Protein AF-A0A3C1TDK4-F1 (afdb_monomer)

Foldseek 3Di:
DDPDVVCDCVVVVVVVVVVVVVVQVVVVVVCVVVVHPDRPVCVLVVVVCVVDVDDDPVRSCVVVVPD

Solvent-accessible surface area (backbone atoms only — not comparable to full-atom values): 4087 Å² total; per-residue (Å²): 133,56,77,65,69,74,49,51,72,56,53,55,55,55,50,52,50,52,51,51,55,50,52,46,52,55,50,33,48,56,26,53,78,70,70,43,98,57,63,55,87,49,45,68,62,53,49,54,54,76,76,34,99,75,77,54,74,64,59,51,30,61,75,67,71,74,113

Structure (mmCIF, N/CA/C/O backbone):
data_AF-A0A3C1TDK4-F1
#
_entry.id   AF-A0A3C1TDK4-F1
#
loop_
_atom_site.group_PDB
_atom_site.id
_atom_site.type_symbol
_atom_site.label_atom_id
_atom_site.label_alt_id
_atom_site.label_comp_id
_atom_site.label_asym_id
_atom_site.label_entity_id
_atom_site.label_seq_id
_atom_site.pdbx_PDB_ins_code
_atom_site.Cartn_x
_atom_site.Cartn_y
_atom_site.Cartn_z
_atom_site.occupancy
_atom_site.B_iso_or_equiv
_atom_site.auth_seq_id
_atom_site.auth_comp_id
_atom_site.auth_asym_id
_atom_site.auth_atom_id
_atom_site.pdbx_PDB_model_num
ATOM 1 N N . MET A 1 1 ? 18.699 -5.333 -31.703 1.00 58.75 1 MET A N 1
ATOM 2 C CA . MET A 1 1 ? 18.432 -4.948 -30.300 1.00 58.75 1 MET A CA 1
ATOM 3 C C . MET A 1 1 ? 16.942 -5.083 -30.032 1.00 58.75 1 MET A C 1
ATOM 5 O O . MET A 1 1 ? 16.160 -4.438 -30.727 1.00 58.75 1 MET A O 1
ATOM 9 N N . ASN A 1 2 ? 16.542 -5.975 -29.125 1.00 83.44 2 ASN A N 1
ATOM 10 C CA . ASN A 1 2 ? 15.127 -6.224 -28.832 1.00 83.44 2 ASN A CA 1
ATOM 11 C C . ASN A 1 2 ? 14.510 -5.060 -28.023 1.00 83.44 2 ASN A C 1
ATOM 13 O O . ASN A 1 2 ? 15.227 -4.222 -27.474 1.00 83.44 2 ASN A O 1
ATOM 17 N N . PHE A 1 3 ? 13.175 -4.982 -27.982 1.00 80.75 3 PHE A N 1
ATOM 18 C CA . PHE A 1 3 ? 12.439 -3.929 -27.264 1.00 80.75 3 PHE A CA 1
ATOM 19 C C . PHE A 1 3 ? 12.890 -3.799 -25.801 1.00 80.75 3 PHE A C 1
ATOM 21 O O . PHE A 1 3 ? 13.052 -2.689 -25.299 1.00 80.75 3 PHE A O 1
ATOM 28 N N . TYR A 1 4 ? 13.187 -4.928 -25.150 1.00 80.56 4 TYR A N 1
ATOM 29 C CA . TYR A 1 4 ? 13.620 -4.936 -23.760 1.00 80.56 4 TYR A CA 1
ATOM 30 C C . TYR A 1 4 ? 15.030 -4.348 -23.563 1.00 80.56 4 TYR A C 1
ATOM 32 O O . TYR A 1 4 ? 15.262 -3.556 -22.657 1.00 80.56 4 TYR A O 1
ATOM 40 N N . GLN A 1 5 ? 15.964 -4.659 -24.458 1.00 79.56 5 GLN A N 1
ATOM 41 C CA . GLN A 1 5 ? 17.322 -4.112 -24.457 1.00 79.56 5 GLN A CA 1
ATOM 42 C C . GLN A 1 5 ? 17.330 -2.597 -24.693 1.00 79.56 5 GLN A C 1
ATOM 44 O O . GLN A 1 5 ? 18.179 -1.908 -24.142 1.00 79.56 5 GLN A O 1
ATO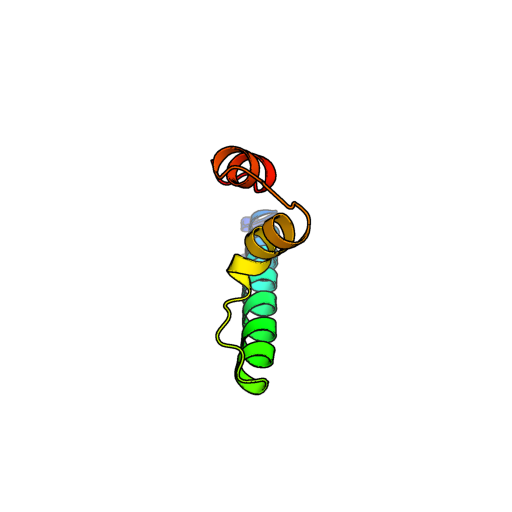M 49 N N . LYS A 1 6 ? 16.377 -2.065 -25.475 1.00 84.50 6 LYS A N 1
ATOM 50 C CA . LYS A 1 6 ? 16.238 -0.613 -25.694 1.00 84.50 6 LYS A CA 1
ATOM 51 C C . LYS A 1 6 ? 15.747 0.134 -24.453 1.00 84.50 6 LYS A C 1
ATOM 53 O O . LYS A 1 6 ? 16.119 1.283 -24.259 1.00 84.50 6 LYS A O 1
ATOM 58 N N . LEU A 1 7 ? 14.901 -0.500 -23.644 1.00 85.50 7 LEU A N 1
ATOM 59 C CA . LEU A 1 7 ? 14.341 0.107 -22.435 1.00 85.50 7 LEU A CA 1
ATOM 60 C C . LEU A 1 7 ? 15.275 -0.001 -21.222 1.00 85.50 7 LEU A C 1
ATOM 62 O O . LEU A 1 7 ? 15.157 0.800 -20.295 1.00 85.50 7 LEU A O 1
ATOM 66 N N . GLY A 1 8 ? 16.194 -0.972 -21.211 1.00 85.81 8 GLY A N 1
ATOM 67 C CA . GLY A 1 8 ? 17.191 -1.126 -20.151 1.00 85.81 8 GLY A CA 1
ATOM 68 C C . GLY A 1 8 ? 16.564 -1.160 -18.751 1.00 85.81 8 GLY A C 1
ATOM 69 O O . GLY A 1 8 ? 15.629 -1.919 -18.492 1.00 85.81 8 GLY A O 1
ATOM 70 N N . GLY A 1 9 ? 17.052 -0.306 -17.848 1.00 84.38 9 GLY A N 1
ATOM 71 C CA . GLY A 1 9 ? 16.574 -0.221 -16.462 1.00 84.38 9 GLY A CA 1
ATOM 72 C C . GLY A 1 9 ? 15.123 0.252 -16.294 1.00 84.38 9 GLY A C 1
ATOM 73 O O . GLY A 1 9 ? 14.517 -0.017 -15.260 1.00 84.38 9 GLY A O 1
ATOM 74 N N . LEU A 1 10 ? 14.512 0.883 -17.305 1.00 87.88 10 LEU A N 1
ATOM 75 C CA . LEU A 1 10 ? 13.126 1.373 -17.217 1.00 87.88 10 LEU A CA 1
ATOM 76 C C . LEU A 1 10 ? 12.108 0.235 -17.062 1.00 87.88 10 LEU A C 1
ATOM 78 O O . LEU A 1 10 ? 11.051 0.409 -16.451 1.00 87.88 10 LEU A O 1
ATOM 82 N N . ILE A 1 11 ? 12.436 -0.957 -17.569 1.00 90.69 11 ILE A N 1
ATOM 83 C CA . ILE A 1 11 ? 11.604 -2.149 -17.377 1.00 90.69 11 ILE A CA 1
ATOM 84 C C . ILE A 1 11 ? 11.501 -2.500 -15.902 1.00 90.69 11 ILE A C 1
ATOM 86 O O . ILE A 1 11 ? 10.420 -2.876 -15.457 1.00 90.69 11 ILE A O 1
ATOM 90 N N . LEU A 1 12 ? 12.592 -2.367 -15.145 1.00 91.88 12 LEU A N 1
ATOM 91 C CA . LEU A 1 12 ? 12.590 -2.691 -13.724 1.00 91.88 12 LEU A CA 1
ATOM 92 C C . LEU A 1 12 ? 11.587 -1.808 -12.981 1.00 91.88 12 LEU A C 1
ATOM 94 O O . LEU A 1 12 ? 10.716 -2.336 -12.296 1.00 91.88 12 LEU A O 1
ATOM 98 N N . GLY A 1 13 ? 11.628 -0.491 -13.205 1.00 91.62 13 GLY A N 1
ATOM 99 C CA . GLY A 1 13 ? 10.666 0.444 -12.616 1.00 91.62 13 GLY A CA 1
ATOM 100 C C . GLY A 1 13 ? 9.215 0.099 -12.969 1.00 91.62 13 GLY A C 1
ATOM 101 O O . GLY A 1 13 ? 8.360 0.023 -12.088 1.00 91.62 13 GLY A O 1
ATOM 102 N N . SER A 1 14 ? 8.936 -0.210 -14.241 1.00 92.06 14 SER A N 1
ATOM 103 C CA . SER A 1 14 ? 7.591 -0.622 -14.676 1.00 92.06 14 SER A CA 1
ATOM 104 C C . SER A 1 14 ? 7.115 -1.914 -13.999 1.00 92.06 14 SER A C 1
ATOM 106 O O . SER A 1 14 ? 5.949 -2.021 -13.613 1.00 92.06 14 SER A O 1
ATOM 108 N N . ARG A 1 15 ? 8.004 -2.900 -13.830 1.00 93.06 15 ARG A N 1
ATOM 109 C CA . ARG A 1 15 ? 7.679 -4.166 -13.159 1.00 93.06 15 ARG A CA 1
ATOM 110 C C . ARG A 1 15 ? 7.454 -3.973 -11.663 1.00 93.06 15 ARG A C 1
ATOM 112 O O . ARG A 1 15 ? 6.492 -4.533 -11.150 1.00 93.06 15 ARG A O 1
ATOM 119 N N . LEU A 1 16 ? 8.280 -3.165 -10.997 1.00 95.62 16 LEU A N 1
ATOM 120 C CA . LEU A 1 16 ? 8.115 -2.830 -9.580 1.00 95.62 16 LEU A CA 1
ATOM 121 C C . LEU A 1 16 ? 6.788 -2.112 -9.329 1.00 95.62 16 LEU A C 1
ATOM 123 O O . LEU A 1 16 ? 6.044 -2.506 -8.435 1.00 95.62 16 LEU A O 1
ATOM 127 N N . ARG A 1 17 ? 6.437 -1.136 -10.175 1.00 94.19 17 ARG A N 1
ATOM 128 C CA . ARG A 1 17 ? 5.135 -0.465 -10.109 1.00 94.19 17 ARG A CA 1
ATOM 129 C C . ARG A 1 17 ? 3.981 -1.456 -10.258 1.00 94.19 17 ARG A C 1
ATOM 131 O O . ARG A 1 17 ? 3.087 -1.473 -9.422 1.00 94.19 17 ARG A O 1
ATOM 138 N N . ARG A 1 18 ? 4.027 -2.325 -11.274 1.00 96.38 18 ARG A N 1
ATOM 139 C CA . ARG A 1 18 ? 2.982 -3.340 -11.490 1.00 96.38 18 ARG A CA 1
ATOM 140 C C . ARG A 1 18 ? 2.861 -4.308 -10.313 1.00 96.38 18 ARG A C 1
ATOM 142 O O . ARG A 1 18 ? 1.754 -4.694 -9.959 1.00 96.38 18 ARG A O 1
ATOM 149 N N . LEU A 1 19 ? 3.987 -4.717 -9.728 1.00 97.56 19 LEU A N 1
ATOM 150 C CA . LEU A 1 19 ? 4.002 -5.582 -8.551 1.00 97.56 19 LEU A CA 1
ATOM 151 C C . LEU A 1 19 ? 3.343 -4.891 -7.350 1.00 97.56 19 LEU A C 1
ATOM 153 O O . LEU A 1 19 ? 2.532 -5.511 -6.671 1.00 97.56 19 LEU A O 1
ATOM 157 N N . SER A 1 20 ? 3.657 -3.614 -7.122 1.00 95.44 20 SER A N 1
ATOM 158 C CA . SER A 1 20 ? 3.060 -2.808 -6.053 1.00 95.44 20 SER A CA 1
ATOM 159 C C . SER A 1 20 ? 1.547 -2.637 -6.235 1.00 95.44 20 SER A C 1
ATOM 161 O O . SER A 1 20 ? 0.787 -2.920 -5.311 1.00 95.44 20 SER A O 1
ATOM 163 N N . GLU A 1 21 ? 1.100 -2.268 -7.440 1.00 96.25 21 GLU A N 1
ATOM 164 C CA . GLU A 1 21 ? -0.325 -2.130 -7.777 1.00 96.25 21 GLU A CA 1
ATOM 165 C C . GLU A 1 21 ? -1.082 -3.452 -7.573 1.00 96.25 21 GLU A C 1
ATOM 167 O O . GLU A 1 21 ? -2.170 -3.472 -6.995 1.00 96.25 21 GLU A O 1
ATOM 172 N N . TYR A 1 22 ? -0.489 -4.571 -8.002 1.00 97.75 22 TYR A N 1
ATOM 173 C CA . TYR A 1 22 ? -1.067 -5.897 -7.797 1.00 97.75 22 TYR A CA 1
ATOM 174 C C . TYR A 1 22 ? -1.174 -6.245 -6.310 1.00 97.75 22 TYR A C 1
ATOM 176 O O . TYR A 1 22 ? -2.234 -6.664 -5.857 1.00 97.75 22 TYR A O 1
ATOM 184 N N . PHE A 1 23 ? -0.110 -6.023 -5.537 1.00 96.88 23 PHE A N 1
ATOM 185 C CA . PHE A 1 23 ? -0.103 -6.304 -4.104 1.00 96.88 23 PHE A CA 1
ATOM 186 C C . PHE A 1 23 ? -1.203 -5.535 -3.358 1.00 96.88 23 PHE A C 1
ATOM 188 O O . PHE A 1 23 ? -1.966 -6.138 -2.607 1.00 96.88 23 PHE A O 1
ATOM 195 N N . LEU A 1 24 ? -1.338 -4.227 -3.607 1.00 96.38 24 LEU A N 1
ATOM 196 C CA . LEU A 1 24 ? -2.393 -3.412 -2.994 1.00 96.38 24 LEU A CA 1
ATOM 197 C C . LEU A 1 24 ? -3.796 -3.892 -3.388 1.00 96.38 24 LEU A C 1
ATOM 199 O O . LEU A 1 24 ? -4.683 -3.956 -2.538 1.00 96.38 24 LEU A O 1
ATOM 203 N N . SER A 1 25 ? -3.989 -4.274 -4.653 1.00 97.19 2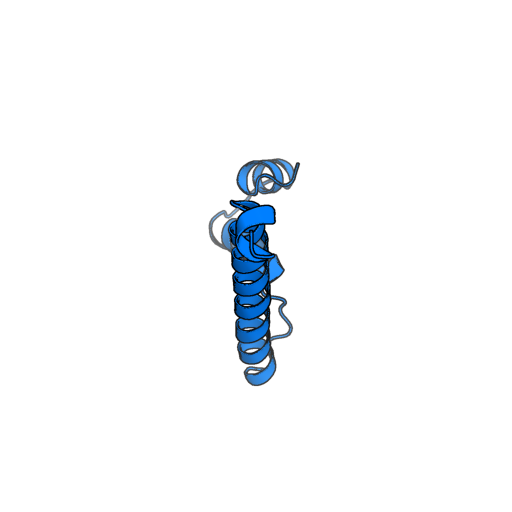5 SER A N 1
ATOM 204 C CA . SER A 1 25 ? -5.255 -4.835 -5.139 1.00 97.19 25 SER A CA 1
ATOM 205 C C . SER A 1 25 ? -5.634 -6.123 -4.403 1.00 97.19 25 SER A C 1
ATOM 207 O O . SER A 1 25 ? -6.769 -6.256 -3.947 1.00 97.19 25 SER A O 1
ATOM 209 N N . GLU A 1 26 ? -4.688 -7.047 -4.217 1.00 98.00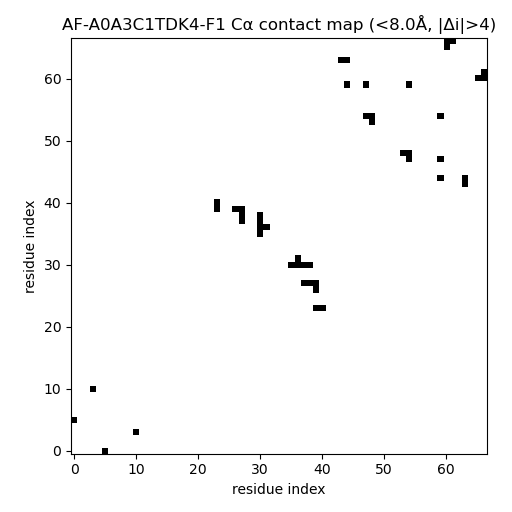 26 GLU A N 1
ATOM 210 C CA . GLU A 1 26 ? -4.944 -8.288 -3.478 1.00 98.00 26 GLU A CA 1
ATOM 211 C C . GLU A 1 26 ? -5.285 -8.022 -2.005 1.00 98.00 26 GLU A C 1
ATOM 213 O O . GLU A 1 26 ? -6.221 -8.617 -1.475 1.00 98.00 26 GLU A O 1
ATOM 218 N N . VAL A 1 27 ? -4.602 -7.081 -1.346 1.00 97.12 27 VAL A N 1
ATOM 219 C CA . VAL A 1 27 ? -4.928 -6.703 0.041 1.00 97.12 27 VAL A CA 1
ATOM 220 C C . VAL A 1 27 ? -6.329 -6.085 0.135 1.00 97.12 27 VAL A C 1
ATOM 222 O O . VAL A 1 27 ? -7.095 -6.431 1.035 1.00 97.12 27 VAL A O 1
ATOM 225 N N . ASN A 1 28 ? -6.705 -5.227 -0.816 1.00 97.62 28 ASN A N 1
ATOM 226 C CA . ASN A 1 28 ? -8.044 -4.639 -0.868 1.00 97.62 28 ASN A CA 1
ATOM 227 C C . ASN A 1 28 ? -9.145 -5.698 -1.033 1.00 97.62 28 ASN A C 1
ATOM 229 O O . ASN A 1 28 ? -10.202 -5.573 -0.413 1.00 97.62 28 ASN A O 1
ATOM 233 N N . LYS A 1 29 ? -8.901 -6.773 -1.798 1.00 97.88 29 LYS A N 1
ATOM 234 C CA . LYS A 1 29 ? -9.837 -7.910 -1.877 1.00 97.88 29 LYS A CA 1
ATOM 235 C C . LYS A 1 29 ? -10.031 -8.570 -0.516 1.00 97.88 29 LYS A C 1
ATOM 237 O O . LYS A 1 29 ? -11.168 -8.800 -0.122 1.00 97.88 29 LYS A O 1
ATOM 242 N N . VAL A 1 30 ? -8.950 -8.797 0.234 1.00 97.75 30 VAL A N 1
ATOM 243 C CA . VAL A 1 30 ? -9.028 -9.372 1.588 1.00 97.75 30 VAL A CA 1
ATOM 244 C C . VAL A 1 30 ? -9.837 -8.476 2.530 1.00 97.75 30 VAL A C 1
ATOM 246 O O . VAL A 1 30 ? -10.642 -8.982 3.314 1.00 97.75 30 VAL A O 1
ATOM 249 N N . TYR A 1 31 ? -9.662 -7.151 2.468 1.00 96.50 31 TYR A N 1
ATOM 250 C CA . TYR A 1 31 ? -10.483 -6.227 3.256 1.00 96.50 31 TYR A CA 1
ATOM 251 C C . TYR A 1 31 ? -11.960 -6.294 2.860 1.00 96.50 31 TYR A C 1
ATOM 253 O O . TYR A 1 31 ? -12.811 -6.420 3.742 1.00 96.50 31 TYR A O 1
ATOM 261 N N . ALA A 1 32 ? -12.266 -6.302 1.561 1.00 97.06 32 ALA A N 1
ATOM 262 C CA . ALA A 1 32 ? -13.633 -6.408 1.060 1.00 97.06 32 ALA A CA 1
ATOM 263 C C . ALA A 1 32 ? -14.312 -7.728 1.470 1.00 97.06 32 ALA A C 1
ATOM 265 O O . ALA A 1 32 ? -15.442 -7.707 1.954 1.00 97.06 32 ALA A O 1
ATOM 266 N N . GLU A 1 33 ? -13.616 -8.862 1.353 1.00 98.00 33 GLU A N 1
ATOM 267 C CA . GLU A 1 33 ? -14.103 -10.181 1.789 1.00 98.00 33 GLU A CA 1
ATOM 268 C C . GLU A 1 33 ? -14.424 -10.218 3.286 1.00 98.00 33 GLU A C 1
ATOM 270 O O . GLU A 1 33 ? -15.359 -10.894 3.714 1.00 98.00 33 GLU A O 1
ATOM 275 N N . LYS A 1 34 ? -13.673 -9.460 4.090 1.00 97.50 34 LYS A N 1
ATOM 276 C CA . LYS A 1 34 ? -13.904 -9.315 5.531 1.00 97.50 34 LYS A CA 1
ATOM 277 C C . LYS A 1 34 ? -14.908 -8.215 5.888 1.00 97.50 34 LYS A C 1
ATOM 279 O O . LYS A 1 34 ? -15.141 -7.989 7.073 1.00 97.50 34 LYS A O 1
ATOM 284 N N . GLY A 1 35 ? -15.486 -7.522 4.905 1.00 97.44 35 GLY A N 1
ATOM 285 C CA . GLY A 1 35 ? -16.409 -6.407 5.130 1.00 97.44 35 GLY A CA 1
ATOM 286 C C . GLY A 1 35 ? -15.752 -5.175 5.762 1.00 97.44 35 GLY A C 1
ATOM 287 O O . GLY A 1 35 ? -16.431 -4.369 6.394 1.00 97.44 35 GLY A O 1
ATOM 288 N N . ILE A 1 36 ? -14.433 -5.027 5.626 1.00 96.50 36 ILE A N 1
ATOM 289 C CA . ILE A 1 36 ? -13.673 -3.895 6.154 1.00 96.50 36 ILE A CA 1
ATOM 290 C C . ILE A 1 36 ? -13.643 -2.798 5.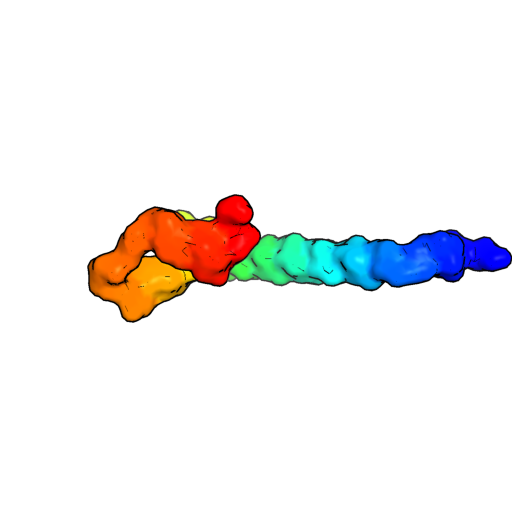084 1.00 96.50 36 ILE A C 1
ATOM 292 O O . ILE A 1 36 ? -13.036 -2.964 4.028 1.00 96.50 36 ILE 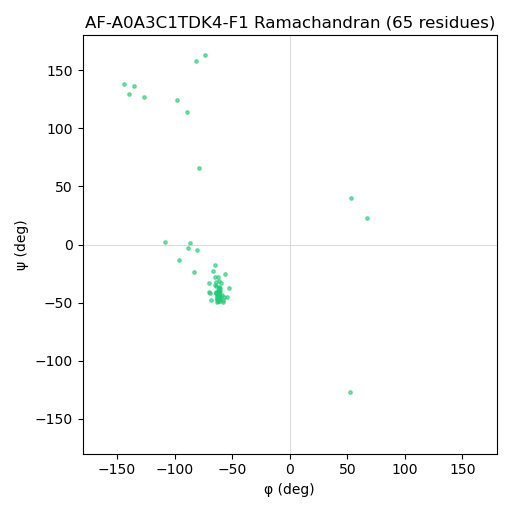A O 1
ATOM 296 N N . ALA A 1 37 ? -14.277 -1.657 5.364 1.00 94.62 37 ALA A N 1
ATOM 297 C CA . ALA A 1 37 ? -14.289 -0.486 4.483 1.00 94.62 37 ALA A CA 1
ATOM 298 C C . ALA A 1 37 ? -12.975 0.313 4.593 1.00 94.62 37 ALA A C 1
ATOM 300 O O . ALA A 1 37 ? -12.954 1.436 5.094 1.00 94.62 37 ALA A O 1
ATOM 301 N N . PHE A 1 38 ? -11.868 -0.295 4.170 1.00 94.56 38 PHE A N 1
ATOM 302 C CA . PHE A 1 38 ? -10.527 0.276 4.262 1.00 94.56 38 PHE A CA 1
ATOM 303 C C . PHE A 1 38 ? -9.752 0.067 2.961 1.00 94.56 38 PHE A C 1
ATOM 305 O O . PHE A 1 38 ? -9.763 -1.029 2.405 1.00 94.56 38 PHE A O 1
ATOM 312 N N . ASP A 1 39 ? -9.058 1.110 2.504 1.00 94.81 39 ASP A N 1
ATOM 313 C CA . ASP A 1 39 ? -8.158 1.033 1.354 1.00 94.81 39 ASP A CA 1
ATOM 314 C C . ASP A 1 39 ? -6.714 0.860 1.843 1.00 94.81 39 ASP A C 1
ATOM 316 O O . ASP A 1 39 ? -6.197 1.655 2.631 1.00 94.81 39 ASP A O 1
ATOM 320 N N . ALA A 1 40 ? -6.064 -0.200 1.364 1.00 94.69 40 ALA A N 1
ATOM 321 C CA . ALA A 1 40 ? -4.713 -0.602 1.730 1.00 94.69 40 ALA A CA 1
ATOM 322 C C . ALA A 1 40 ? -3.653 0.489 1.51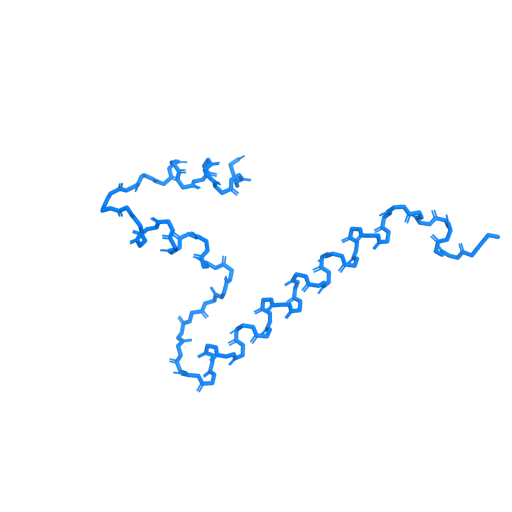5 1.00 94.69 40 ALA A C 1
ATOM 324 O O . ALA A 1 40 ? -2.634 0.474 2.203 1.00 94.69 40 ALA A O 1
ATOM 325 N N . SER A 1 41 ? -3.880 1.442 0.608 1.00 93.06 41 SER A N 1
ATOM 326 C CA . SER A 1 41 ? -2.977 2.581 0.398 1.00 93.06 41 SER A CA 1
ATOM 327 C C . SER A 1 41 ? -2.845 3.479 1.634 1.00 93.06 41 SER A C 1
ATOM 329 O O . SER A 1 41 ? -1.778 4.046 1.859 1.00 93.06 41 SER A O 1
ATOM 331 N N . TRP A 1 42 ? -3.870 3.544 2.492 1.00 93.94 42 TRP A N 1
ATOM 332 C CA . TRP A 1 42 ? -3.838 4.312 3.742 1.00 93.94 42 TRP A CA 1
ATOM 333 C C . TRP A 1 42 ? -3.119 3.598 4.887 1.00 93.94 42 TRP A C 1
ATOM 335 O O . TRP A 1 42 ? -2.950 4.177 5.962 1.00 93.94 42 TRP A O 1
ATOM 345 N N . PHE A 1 43 ? -2.695 2.347 4.692 1.00 94.00 43 PHE A N 1
ATOM 346 C CA . PHE A 1 43 ? -2.133 1.524 5.759 1.00 94.00 43 PHE A CA 1
ATOM 347 C C . PHE A 1 43 ? -0.965 2.201 6.482 1.00 94.00 43 PHE A C 1
ATOM 349 O O . PHE A 1 43 ? -0.940 2.203 7.708 1.00 94.00 43 PHE A O 1
ATOM 356 N N . SER A 1 44 ? -0.023 2.799 5.751 1.00 93.69 44 SER A N 1
ATOM 357 C CA . SER A 1 44 ? 1.158 3.441 6.339 1.00 93.69 44 SER A CA 1
ATOM 358 C C . SER A 1 44 ? 0.787 4.603 7.266 1.00 93.69 44 SER A C 1
ATOM 360 O O . SER A 1 44 ? 1.290 4.684 8.385 1.00 93.69 44 SER A O 1
ATOM 362 N N . MET A 1 45 ? -0.163 5.445 6.854 1.00 94.2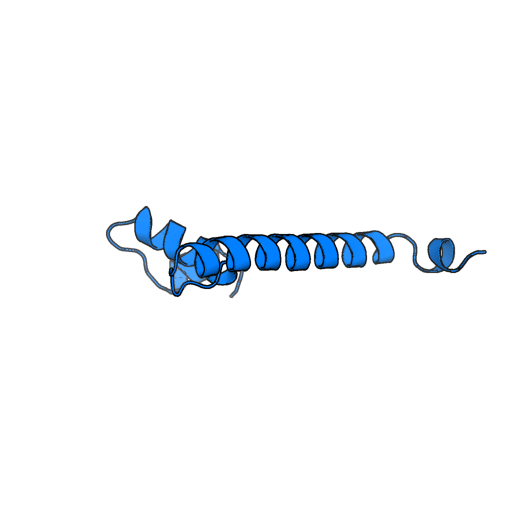5 45 MET A N 1
ATOM 363 C CA . MET A 1 45 ? -0.684 6.540 7.673 1.00 94.25 45 MET A CA 1
ATOM 364 C C . MET A 1 45 ? -1.386 6.018 8.934 1.00 94.25 45 MET A C 1
ATOM 366 O O . MET A 1 45 ? -1.076 6.454 10.042 1.00 94.25 45 MET A O 1
ATOM 370 N N . PHE A 1 46 ? -2.296 5.048 8.789 1.00 93.62 46 PHE A N 1
ATOM 371 C CA . PHE A 1 46 ? -3.006 4.459 9.930 1.00 93.62 46 PHE A CA 1
ATOM 372 C C . PHE A 1 46 ? -2.067 3.729 10.886 1.00 93.62 46 PHE A C 1
ATOM 374 O O . PHE A 1 46 ? -2.259 3.780 12.099 1.00 93.62 46 PHE A O 1
ATOM 381 N N . TYR A 1 47 ? -1.034 3.076 10.359 1.00 95.19 47 TYR A N 1
ATOM 382 C CA . TYR A 1 47 ? -0.015 2.424 11.163 1.00 95.19 47 TYR A CA 1
ATOM 383 C C . TYR A 1 47 ? 0.723 3.440 12.041 1.00 95.19 47 TYR A C 1
ATOM 385 O O . TYR A 1 47 ? 0.834 3.213 13.245 1.00 95.19 47 TYR A O 1
ATOM 393 N N . LEU A 1 48 ? 1.148 4.580 11.484 1.00 95.56 48 LEU A N 1
ATOM 394 C CA . LEU A 1 48 ? 1.800 5.647 12.252 1.00 95.56 48 LEU A CA 1
ATOM 395 C C . LEU A 1 48 ? 0.885 6.199 13.347 1.00 95.56 48 LEU A C 1
ATOM 397 O O . LEU A 1 48 ? 1.316 6.315 14.492 1.00 95.56 48 LEU A O 1
ATOM 401 N N . ILE A 1 49 ? -0.386 6.453 13.032 1.00 94.94 49 ILE A N 1
ATOM 402 C CA . ILE A 1 49 ? -1.378 6.890 14.025 1.00 94.94 49 ILE A CA 1
ATOM 403 C C . ILE A 1 49 ? -1.568 5.821 15.112 1.00 94.94 49 ILE A C 1
ATOM 405 O O . ILE A 1 49 ? -1.640 6.144 16.288 1.00 94.94 49 ILE A O 1
ATOM 409 N N . SER A 1 50 ? -1.583 4.532 14.760 1.00 95.00 50 SER A N 1
ATOM 410 C CA . SER A 1 50 ? -1.758 3.447 15.739 1.00 95.00 50 SER A CA 1
ATOM 411 C C . SER A 1 50 ? -0.589 3.296 16.721 1.00 95.00 50 SER A C 1
ATOM 413 O O . SER A 1 50 ? -0.747 2.697 17.784 1.00 95.00 50 SER A O 1
ATOM 415 N N . LYS A 1 51 ? 0.600 3.784 16.348 1.00 96.25 51 LYS A N 1
ATOM 416 C CA . LYS A 1 51 ? 1.837 3.658 17.132 1.00 96.25 51 LYS A CA 1
ATOM 417 C C . LYS A 1 51 ? 2.146 4.871 17.997 1.00 96.25 51 LYS A C 1
ATOM 419 O O . LYS A 1 51 ? 3.001 4.762 18.869 1.00 96.25 51 LYS A O 1
ATOM 424 N N . ASN A 1 52 ? 1.467 5.989 17.769 1.00 94.06 52 ASN A N 1
ATOM 425 C CA . ASN A 1 52 ? 1.725 7.247 18.449 1.00 94.06 52 ASN A CA 1
ATOM 426 C C . ASN A 1 52 ? 0.417 7.751 19.062 1.00 94.06 52 ASN A C 1
ATOM 428 O O . ASN A 1 52 ? -0.569 7.898 18.351 1.00 94.06 52 ASN A O 1
ATOM 432 N N . GLU A 1 53 ? 0.399 8.052 20.364 1.00 88.56 53 GLU A N 1
ATOM 433 C CA . GLU A 1 53 ? -0.788 8.654 21.001 1.00 88.56 53 GLU A CA 1
ATOM 434 C C . GLU A 1 53 ? -1.137 10.012 20.377 1.00 88.56 53 GLU A C 1
ATOM 436 O O . GLU A 1 53 ? -2.307 10.335 20.169 1.00 88.56 53 GLU A O 1
ATOM 441 N N . HIS A 1 54 ? -0.106 10.783 20.025 1.00 91.88 54 HIS A N 1
ATOM 442 C CA . HIS A 1 54 ? -0.216 12.054 19.327 1.00 91.88 54 HIS A CA 1
ATOM 443 C C . HIS A 1 54 ? 0.893 12.149 18.277 1.00 91.88 54 HIS A C 1
ATOM 445 O O . HIS A 1 54 ? 2.063 11.939 18.586 1.00 91.88 54 HIS A O 1
ATOM 451 N N . ILE A 1 55 ? 0.526 12.473 17.040 1.00 95.25 55 ILE A N 1
ATOM 452 C CA . ILE A 1 55 ? 1.457 12.717 15.934 1.00 95.25 55 ILE A CA 1
ATOM 453 C C . ILE A 1 55 ? 0.886 13.837 15.063 1.00 95.25 55 ILE A C 1
ATOM 455 O O . ILE A 1 55 ?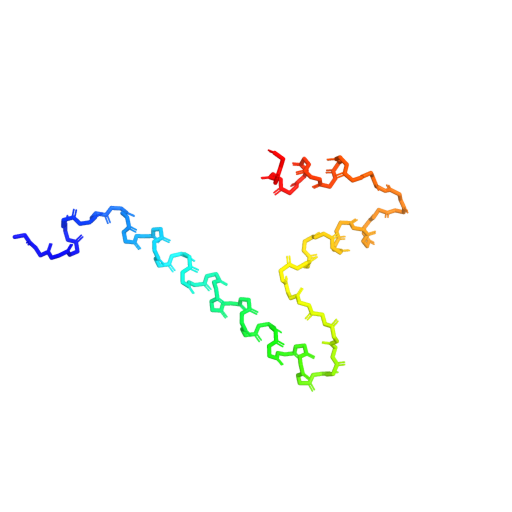 -0.327 13.884 14.836 1.00 95.25 55 ILE A O 1
ATOM 459 N N . SER A 1 56 ? 1.726 14.775 14.618 1.00 95.25 56 SER A N 1
ATOM 460 C CA . SER A 1 56 ? 1.259 15.863 13.760 1.00 95.25 56 SER A CA 1
ATOM 461 C C . SER A 1 56 ? 1.164 15.419 12.298 1.00 95.25 56 SER A C 1
ATOM 463 O O . SER A 1 56 ? 1.826 14.478 11.862 1.00 95.25 56 SER A O 1
ATOM 465 N N . LEU A 1 57 ? 0.346 16.120 11.508 1.00 92.56 57 LEU A N 1
ATOM 466 C CA . LEU A 1 57 ? 0.255 15.879 10.062 1.00 92.56 57 LEU A CA 1
ATOM 467 C C . LEU A 1 57 ? 1.590 16.125 9.344 1.00 92.56 57 LEU A C 1
ATOM 469 O O . LEU A 1 57 ? 1.867 15.454 8.354 1.00 92.56 57 LEU A O 1
ATOM 473 N N . ILE A 1 58 ? 2.402 17.062 9.845 1.00 94.75 58 ILE A N 1
ATOM 474 C CA . ILE A 1 58 ? 3.721 17.379 9.285 1.00 94.75 58 ILE A CA 1
ATOM 475 C C . ILE A 1 58 ? 4.666 16.200 9.514 1.00 94.75 58 ILE A C 1
ATOM 477 O O . ILE A 1 58 ? 5.251 15.708 8.555 1.00 94.75 58 ILE A O 1
ATO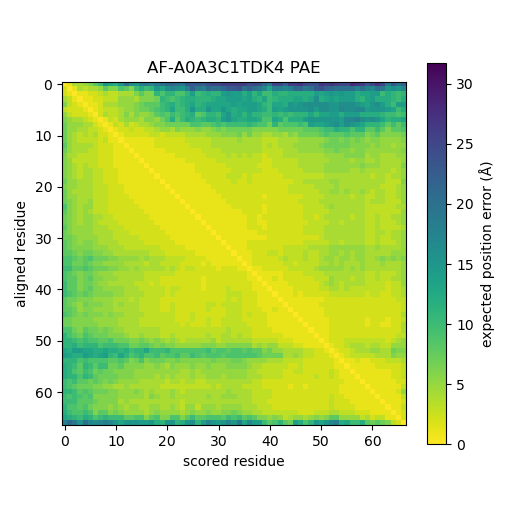M 481 N N . ASP A 1 59 ? 4.711 15.666 10.738 1.00 94.25 59 ASP A N 1
ATOM 482 C CA . ASP A 1 59 ? 5.560 14.513 11.067 1.00 94.25 59 ASP A CA 1
ATOM 483 C C . ASP A 1 59 ? 5.172 13.272 10.246 1.00 94.25 59 ASP A C 1
ATOM 485 O O . ASP A 1 59 ? 6.036 12.513 9.804 1.00 94.25 59 ASP A O 1
ATOM 489 N N . ILE A 1 60 ? 3.868 13.061 10.005 1.00 94.81 60 ILE A N 1
ATOM 490 C CA . ILE A 1 60 ? 3.388 11.984 9.124 1.00 94.81 60 ILE A CA 1
ATOM 491 C C . ILE A 1 60 ? 3.895 12.200 7.696 1.00 94.81 60 ILE A C 1
ATOM 493 O O . ILE A 1 60 ? 4.397 11.258 7.086 1.00 94.81 60 ILE A O 1
ATOM 497 N N . ALA A 1 61 ? 3.752 13.410 7.151 1.00 94.38 61 ALA A N 1
ATOM 498 C CA . ALA A 1 61 ? 4.151 13.707 5.778 1.00 94.38 61 ALA A CA 1
ATOM 499 C C . ALA A 1 61 ? 5.665 13.548 5.572 1.00 94.38 61 ALA A C 1
ATOM 501 O O . ALA A 1 61 ? 6.075 12.941 4.582 1.00 94.38 61 ALA A O 1
ATOM 502 N N . GLU A 1 62 ? 6.468 14.017 6.532 1.00 94.81 62 GLU A N 1
ATOM 503 C CA . GLU A 1 62 ? 7.923 13.838 6.541 1.00 94.81 62 GLU A CA 1
ATOM 504 C C . GLU A 1 62 ? 8.303 12.355 6.631 1.00 94.81 62 GLU A C 1
ATOM 506 O O . GLU A 1 62 ? 9.111 11.876 5.840 1.00 94.81 62 GLU A O 1
ATOM 511 N N . THR A 1 63 ? 7.674 11.595 7.535 1.00 94.50 63 THR A N 1
ATOM 512 C CA . THR A 1 63 ? 7.966 10.159 7.713 1.00 94.50 63 THR A CA 1
ATOM 513 C C . THR A 1 63 ? 7.602 9.329 6.481 1.00 94.50 63 THR A C 1
ATOM 515 O O . THR A 1 63 ? 8.253 8.327 6.191 1.00 94.50 63 THR A O 1
ATOM 518 N N . LEU A 1 64 ? 6.534 9.709 5.777 1.00 93.94 64 LEU A N 1
ATOM 519 C CA . LEU A 1 64 ? 6.073 9.012 4.577 1.00 93.94 64 LEU A CA 1
ATOM 520 C C . LEU A 1 64 ? 6.732 9.518 3.287 1.00 93.94 64 LEU A C 1
ATOM 522 O O . LEU A 1 64 ? 6.445 8.957 2.232 1.00 93.94 64 LEU A O 1
ATOM 526 N N . GLU A 1 65 ? 7.590 10.541 3.359 1.00 93.19 65 GLU A N 1
ATOM 527 C CA . GLU A 1 65 ? 8.257 11.158 2.203 1.00 93.19 65 GLU A CA 1
ATOM 528 C C . GLU A 1 65 ? 7.266 11.606 1.106 1.00 93.19 65 GLU A C 1
ATOM 530 O O . GLU A 1 65 ? 7.502 11.432 -0.091 1.00 93.19 65 GLU A O 1
ATOM 535 N N . VAL A 1 66 ? 6.119 12.163 1.514 1.00 86.00 66 VAL A N 1
ATOM 536 C CA . VAL A 1 66 ? 5.044 12.624 0.604 1.00 86.00 66 VAL A CA 1
ATOM 537 C C . VAL A 1 66 ? 4.920 14.150 0.509 1.00 86.00 66 VAL A C 1
ATOM 539 O O . VAL A 1 66 ? 4.009 14.644 -0.158 1.00 86.00 66 VAL A O 1
ATOM 542 N N . SER A 1 67 ? 5.801 14.884 1.192 1.00 67.25 67 SER A N 1
ATOM 543 C CA . SER A 1 67 ? 5.883 16.354 1.207 1.00 67.25 67 SER A CA 1
ATOM 544 C C . SER A 1 67 ? 6.751 16.918 0.088 1.00 67.25 67 SER A C 1
ATOM 546 O O . SER A 1 67 ? 7.862 16.369 -0.098 1.00 67.25 67 SER A O 1
#

Mean predicted aligned error: 4.82 Å

Secondary structure (DSSP, 8-state):
--HHHHHTTHHHHHHHHHHHHHHHHHHHHHHHHTT----GGGHHHHHHHHH-SS--HHHHHHHTT--

Sequence (67 aa):
MNFYQKLGGLILGSRLRRLSEYFLSEVNKVYAEKGIAFDASWFSMFYLISKNEHISLIDIAETLEVS

pLDDT: mean 92.37, std 6.87, range [58.75, 98.0]

Radius of gyration: 17.19 Å; Cα contacts (8 Å, |Δi|>4): 24; chains: 1; bounding box: 35×28×51 Å